Protein AF-A0A3B9W3C6-F1 (afdb_monomer_lite)

Secondary structure (DSSP, 8-state):
------------------HHHHHHHHHHHS--PPPEEEEEEE--TT--HHHHHHHHHHHHHTT-SEEEEEE-SB-GGGTTS----HHHHHHHHHHHHTT-TTEEE--TTTSS-SB--HHHHHHHHHHH-TTSEEEEE---

Structure (mmCIF, N/CA/C/O backbone):
data_AF-A0A3B9W3C6-F1
#
_entry.id   AF-A0A3B9W3C6-F1
#
loop_
_atom_site.group_PDB
_atom_site.id
_atom_site.type_symbol
_atom_site.label_atom_id
_atom_site.label_alt_id
_atom_site.label_comp_id
_atom_site.label_asym_id
_atom_site.label_entity_id
_atom_site.label_seq_id
_atom_site.pdbx_PDB_ins_code
_atom_site.Cartn_x
_atom_site.Cartn_y
_atom_site.Cartn_z
_atom_site.occupancy
_atom_site.B_iso_or_equiv
_atom_site.auth_seq_id
_atom_site.auth_comp_id
_atom_site.auth_asym_id
_atom_site.auth_atom_id
_atom_site.pdbx_PDB_model_num
ATOM 1 N N . MET A 1 1 ? -75.023 2.917 28.996 1.00 44.84 1 MET A N 1
ATOM 2 C CA . MET A 1 1 ? -74.795 1.510 29.392 1.00 44.84 1 MET A CA 1
ATOM 3 C C . MET A 1 1 ? -73.310 1.326 29.653 1.00 44.84 1 MET A C 1
ATOM 5 O O . MET A 1 1 ? -72.509 1.936 28.959 1.00 44.84 1 MET A O 1
ATOM 9 N N . SER A 1 2 ? -73.002 0.606 30.726 1.00 41.28 2 SER A N 1
ATOM 10 C CA . SER A 1 2 ? -71.766 0.631 31.514 1.00 41.28 2 SER A CA 1
ATOM 11 C C . SER A 1 2 ? -70.557 -0.094 30.903 1.00 41.28 2 SER A C 1
ATOM 13 O O . SER A 1 2 ? -70.702 -0.978 30.065 1.00 41.28 2 SER A O 1
ATOM 15 N N . THR A 1 3 ? -69.374 0.281 31.397 1.00 40.78 3 THR A N 1
ATOM 16 C CA . THR A 1 3 ? -68.030 -0.291 31.179 1.00 40.78 3 THR A CA 1
ATOM 17 C C . THR A 1 3 ? -67.931 -1.788 31.526 1.00 40.78 3 THR A C 1
ATOM 19 O O . THR A 1 3 ? -68.746 -2.296 32.299 1.00 40.78 3 THR A O 1
ATOM 22 N N . PRO A 1 4 ? -66.859 -2.475 31.077 1.00 52.19 4 PRO A N 1
ATOM 23 C CA . PRO A 1 4 ? -65.807 -2.784 32.054 1.00 52.19 4 PRO A CA 1
ATOM 24 C C . PRO A 1 4 ? -64.357 -2.613 31.552 1.00 52.19 4 PRO A C 1
ATOM 26 O O . PRO A 1 4 ? -64.056 -2.656 30.363 1.00 52.19 4 PRO A O 1
ATOM 29 N N . ILE A 1 5 ? -63.468 -2.424 32.529 1.00 46.62 5 ILE A N 1
ATOM 30 C CA . ILE A 1 5 ? -61.998 -2.397 32.458 1.00 46.62 5 ILE A CA 1
ATOM 31 C C . ILE A 1 5 ? -61.452 -3.824 32.271 1.00 46.62 5 ILE A C 1
ATOM 33 O O . ILE A 1 5 ? -61.917 -4.734 32.959 1.00 46.62 5 ILE A O 1
ATOM 37 N N . ARG A 1 6 ? -60.392 -4.016 31.462 1.00 37.62 6 ARG A N 1
ATOM 38 C CA . ARG A 1 6 ? -59.398 -5.089 31.682 1.00 37.62 6 ARG A CA 1
ATOM 39 C C . ARG A 1 6 ? -58.013 -4.746 31.103 1.00 37.62 6 ARG A C 1
ATOM 41 O O . ARG A 1 6 ? -57.870 -3.963 30.177 1.00 37.62 6 ARG A O 1
ATOM 48 N N . THR A 1 7 ? -57.036 -5.340 31.769 1.00 39.19 7 THR A N 1
ATOM 49 C CA . THR A 1 7 ? -55.603 -5.099 31.986 1.00 39.19 7 THR A CA 1
ATOM 50 C C . THR A 1 7 ? -54.610 -5.327 30.834 1.00 39.19 7 THR A C 1
ATOM 52 O O . THR A 1 7 ? -54.895 -6.024 29.868 1.00 39.19 7 THR A O 1
ATOM 55 N N . ALA A 1 8 ? -53.416 -4.758 31.057 1.00 47.69 8 ALA A N 1
ATOM 56 C CA . ALA A 1 8 ? -52.123 -4.826 30.363 1.00 47.69 8 ALA A CA 1
ATOM 57 C C . ALA A 1 8 ? -51.731 -6.122 29.622 1.00 47.69 8 ALA A C 1
ATOM 59 O O . ALA A 1 8 ? -52.056 -7.222 30.063 1.00 47.69 8 ALA A O 1
ATOM 60 N N . ASN A 1 9 ? -50.885 -5.965 28.590 1.00 35.06 9 ASN A N 1
ATOM 61 C CA . ASN A 1 9 ? -49.602 -6.677 28.497 1.00 35.06 9 ASN A CA 1
ATOM 62 C C . ASN A 1 9 ? -48.669 -6.074 27.430 1.00 35.06 9 ASN A C 1
ATOM 64 O O . ASN A 1 9 ? -49.005 -5.989 26.251 1.00 35.06 9 ASN A O 1
ATOM 68 N N . THR A 1 10 ? -47.467 -5.708 27.872 1.00 43.75 10 THR A N 1
ATOM 69 C CA . THR A 1 10 ? -46.268 -5.463 27.061 1.00 43.75 10 THR A CA 1
ATOM 70 C C . THR A 1 10 ? -45.697 -6.800 26.577 1.00 43.75 10 THR A C 1
ATOM 72 O O . THR A 1 10 ? -45.585 -7.717 27.391 1.00 43.75 10 THR A O 1
ATOM 75 N N . PRO A 1 11 ? -45.221 -6.912 25.326 1.00 40.72 11 PRO A N 1
ATOM 76 C CA . PRO A 1 11 ? -44.164 -7.856 24.997 1.00 40.72 11 PRO A CA 1
ATOM 77 C C . PRO A 1 11 ? -42.860 -7.096 24.763 1.00 40.72 11 PRO A C 1
ATOM 79 O O . PRO A 1 11 ? -42.642 -6.438 23.747 1.00 40.72 11 PRO A O 1
ATOM 82 N N . THR A 1 12 ? -41.990 -7.217 25.754 1.00 40.81 12 THR A N 1
ATOM 83 C CA . THR A 1 12 ? -40.549 -7.021 25.680 1.00 40.81 12 THR A CA 1
ATOM 84 C C . THR A 1 12 ? -39.997 -7.840 24.508 1.00 40.81 12 THR A C 1
ATOM 86 O O . THR A 1 12 ? -40.036 -9.067 24.552 1.00 40.81 12 THR A O 1
ATOM 89 N N . SER A 1 13 ? -39.471 -7.196 23.462 1.00 37.12 13 SER A N 1
ATOM 90 C CA . SER A 1 13 ? -38.604 -7.878 22.492 1.00 37.12 13 SER A CA 1
ATOM 91 C C . SER A 1 13 ? -37.152 -7.612 22.872 1.00 37.12 13 SER A C 1
ATOM 93 O O . SER A 1 13 ? -36.492 -6.683 22.416 1.00 37.12 13 SER A O 1
ATOM 95 N N . THR A 1 14 ? -36.659 -8.435 23.793 1.00 36.88 14 THR A N 1
ATOM 96 C CA . THR A 1 14 ? -35.231 -8.560 24.063 1.00 36.88 14 THR A CA 1
ATOM 97 C C . THR A 1 14 ? -34.597 -9.263 22.866 1.00 36.88 14 THR A C 1
ATOM 99 O O . THR A 1 14 ? -34.494 -10.487 22.834 1.00 36.88 14 THR A O 1
ATOM 102 N N . THR A 1 15 ? -34.189 -8.496 21.855 1.00 44.69 15 THR A N 1
ATOM 103 C CA . THR A 1 15 ? -33.264 -8.987 20.831 1.00 44.69 15 THR A CA 1
ATOM 104 C C . THR A 1 15 ? -31.941 -9.279 21.523 1.00 44.69 15 THR A C 1
ATOM 106 O O . THR A 1 15 ? -31.216 -8.373 21.932 1.00 44.69 15 THR A O 1
ATOM 109 N N . THR A 1 16 ? -31.647 -10.561 21.705 1.00 43.88 16 THR A N 1
ATOM 110 C CA . THR A 1 16 ? -30.364 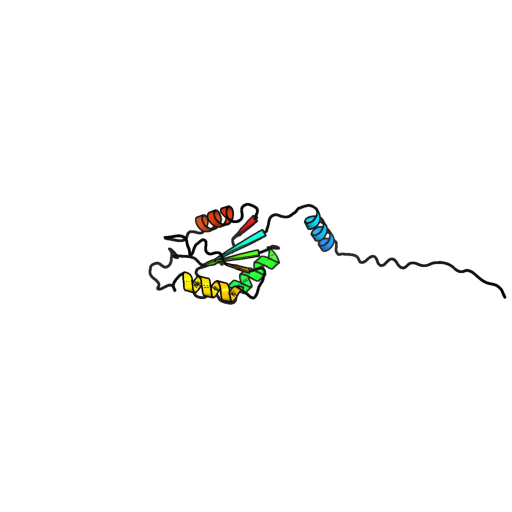-11.043 22.206 1.00 43.88 16 THR A CA 1
ATOM 111 C C . THR A 1 16 ? -29.303 -10.748 21.147 1.00 43.88 16 THR A C 1
ATOM 113 O O . THR A 1 16 ? -29.057 -11.557 20.253 1.00 43.88 16 THR A O 1
ATOM 116 N N . ALA A 1 17 ? -28.683 -9.569 21.206 1.00 49.25 17 ALA A N 1
ATOM 117 C CA . ALA A 1 17 ? -27.418 -9.357 20.519 1.00 49.25 17 ALA A CA 1
ATOM 118 C C . ALA A 1 17 ? -26.435 -10.418 21.042 1.00 49.25 17 ALA A C 1
ATOM 120 O O . ALA A 1 17 ? -26.314 -10.628 22.253 1.00 49.25 17 ALA A O 1
ATOM 121 N N . LYS A 1 18 ? -25.793 -11.162 20.134 1.00 45.56 18 LYS A N 1
ATOM 122 C CA . LYS A 1 18 ? -24.821 -12.193 20.511 1.00 45.56 18 LYS A CA 1
ATOM 123 C C . LYS A 1 18 ? -23.735 -11.535 21.365 1.00 45.56 18 LYS A C 1
ATOM 125 O O . LYS A 1 18 ? -23.307 -10.425 21.065 1.00 45.56 18 LYS A O 1
ATOM 130 N N . ALA A 1 19 ? -23.253 -12.219 22.402 1.00 54.38 19 ALA A N 1
ATOM 131 C CA . ALA A 1 19 ? -22.229 -11.683 23.307 1.00 54.38 19 ALA A CA 1
ATOM 132 C C . ALA A 1 19 ? -20.969 -11.168 22.570 1.00 54.38 19 ALA A C 1
ATOM 134 O O . ALA A 1 19 ? -20.316 -10.237 23.039 1.00 54.38 19 ALA A O 1
ATOM 135 N N . THR A 1 20 ? -20.667 -11.716 21.385 1.00 53.62 20 THR A N 1
ATOM 136 C CA . THR A 1 20 ? -19.604 -11.260 20.468 1.00 53.62 20 THR A CA 1
ATOM 137 C C . THR A 1 20 ? -19.893 -9.902 19.811 1.00 53.62 20 THR A C 1
ATOM 139 O O . THR A 1 20 ? -18.976 -9.109 19.622 1.00 53.62 20 THR A O 1
ATOM 142 N N . ASP A 1 21 ? -21.151 -9.606 19.479 1.00 59.12 21 ASP A N 1
ATOM 143 C CA . ASP A 1 21 ? -21.543 -8.319 18.886 1.00 59.12 21 ASP A CA 1
ATOM 144 C C . ASP A 1 21 ? -21.561 -7.213 19.942 1.00 59.12 21 ASP A C 1
ATOM 146 O O . ASP A 1 21 ? -21.082 -6.112 19.689 1.00 59.12 21 ASP A O 1
ATOM 150 N N . ILE A 1 22 ? -22.021 -7.522 21.159 1.00 57.78 22 ILE A N 1
ATOM 151 C CA . ILE A 1 22 ? -22.017 -6.563 22.273 1.00 57.78 22 ILE A CA 1
ATOM 152 C C . ILE A 1 22 ? -20.579 -6.221 22.684 1.00 57.78 22 ILE A C 1
ATOM 154 O O . ILE A 1 22 ? -20.259 -5.052 22.862 1.00 57.78 22 ILE A O 1
ATOM 158 N N . SER A 1 23 ? -19.680 -7.207 22.769 1.00 56.25 23 SER A N 1
ATOM 159 C CA . SER A 1 23 ? -18.260 -6.942 23.058 1.00 56.25 23 SER A CA 1
ATOM 160 C C . SER A 1 23 ? -17.578 -6.124 21.953 1.00 56.25 23 SER A C 1
ATOM 162 O O . SER A 1 23 ? -16.799 -5.228 22.268 1.00 56.25 23 SER A O 1
ATOM 164 N N . ARG A 1 24 ? -17.917 -6.335 20.673 1.00 58.16 24 ARG A N 1
ATOM 165 C CA . ARG A 1 24 ? -17.430 -5.499 19.555 1.00 58.16 24 ARG A CA 1
ATOM 166 C C . ARG A 1 24 ? -17.940 -4.058 19.594 1.00 58.16 24 ARG A C 1
ATOM 168 O O . ARG A 1 24 ? -17.176 -3.150 19.275 1.00 58.16 24 ARG A O 1
ATOM 175 N N . ILE A 1 25 ? -19.199 -3.848 19.980 1.00 55.94 25 ILE A N 1
ATOM 176 C CA . ILE A 1 25 ? -19.795 -2.511 20.121 1.00 55.94 25 ILE A CA 1
ATOM 177 C C . ILE A 1 25 ? -19.160 -1.779 21.312 1.00 55.94 25 ILE A C 1
ATOM 179 O O . ILE A 1 25 ? -18.673 -0.662 21.156 1.00 55.94 25 ILE A O 1
ATOM 183 N N . LEU A 1 26 ? -19.031 -2.450 22.461 1.00 50.62 26 LEU A N 1
ATOM 184 C CA . LEU A 1 26 ? -18.424 -1.874 23.666 1.00 50.62 26 LEU A CA 1
ATOM 185 C C . LEU A 1 26 ? -16.917 -1.594 23.509 1.00 50.62 26 LEU A C 1
ATOM 187 O O . LEU A 1 26 ? -16.419 -0.620 24.069 1.00 50.62 26 LEU A O 1
ATOM 191 N N . HIS A 1 27 ? -16.184 -2.384 22.711 1.00 52.38 27 HIS A N 1
ATOM 192 C CA . HIS A 1 27 ? -14.784 -2.080 22.380 1.00 52.38 27 HIS A CA 1
ATOM 193 C C . HIS A 1 27 ? -14.626 -0.848 21.475 1.00 52.38 27 HIS A C 1
ATOM 195 O O . HIS A 1 27 ? -13.590 -0.189 21.540 1.00 52.38 27 HIS A O 1
ATOM 201 N N . ARG A 1 28 ? -15.630 -0.521 20.650 1.00 55.94 28 ARG A N 1
ATOM 202 C CA . ARG A 1 28 ? -15.596 0.637 19.741 1.00 55.94 28 ARG A CA 1
ATOM 203 C C . ARG A 1 28 ? -16.016 1.951 20.402 1.00 55.94 28 ARG A C 1
ATOM 205 O O . ARG A 1 28 ? -15.583 3.002 19.946 1.00 55.94 28 ARG A O 1
ATOM 212 N N . GLU A 1 29 ? -16.818 1.913 21.464 1.00 49.19 29 GLU A N 1
ATOM 213 C CA . GLU A 1 29 ? -17.330 3.132 22.114 1.00 49.19 29 GLU A CA 1
ATOM 214 C C . GLU A 1 29 ? -16.383 3.717 23.184 1.00 49.19 29 GLU A C 1
ATOM 216 O O . GLU A 1 29 ? -16.504 4.891 23.526 1.00 49.19 29 GLU A O 1
ATOM 221 N N . GLY A 1 30 ? -15.402 2.944 23.677 1.00 44.12 30 GLY A N 1
ATOM 222 C CA . GLY A 1 30 ? -14.454 3.372 24.725 1.00 44.12 30 GLY A CA 1
ATOM 223 C C . GLY A 1 30 ? -13.041 3.746 24.255 1.00 44.12 30 GLY A C 1
ATOM 224 O O . GLY A 1 30 ? -12.259 4.288 25.032 1.00 44.12 30 GLY A O 1
ATOM 225 N N . ALA A 1 31 ? -12.699 3.476 22.995 1.00 51.28 31 ALA A N 1
ATOM 226 C CA . ALA A 1 31 ? -11.430 3.855 22.391 1.00 51.28 31 ALA A CA 1
ATOM 227 C C . ALA A 1 31 ? -11.717 4.398 20.994 1.00 51.28 31 ALA A C 1
ATOM 229 O O . ALA A 1 31 ? -12.215 3.671 20.136 1.00 51.28 31 ALA A O 1
ATOM 230 N N . GLN A 1 32 ? -11.366 5.655 20.732 1.00 61.28 32 GLN A N 1
ATOM 231 C CA . GLN A 1 32 ? -11.112 6.086 19.359 1.00 61.28 32 GLN A CA 1
ATOM 232 C C . GLN A 1 32 ? -9.889 5.288 18.888 1.00 61.28 32 GLN A C 1
ATOM 234 O O . GLN A 1 32 ? -8.749 5.688 19.108 1.00 61.28 32 GLN A O 1
ATOM 239 N N . GLY A 1 33 ? -10.134 4.068 18.403 1.00 72.50 33 GLY A N 1
ATOM 240 C CA . GLY A 1 33 ? -9.093 3.103 18.085 1.00 72.50 33 GLY A CA 1
ATOM 241 C C . GLY A 1 33 ? -8.138 3.691 17.058 1.00 72.50 33 GLY A C 1
ATOM 242 O O . GLY A 1 33 ? -8.573 4.285 16.073 1.00 72.50 33 GLY A O 1
ATOM 243 N N . ARG A 1 34 ? -6.834 3.538 17.305 1.00 90.19 34 ARG A N 1
ATOM 244 C CA . ARG A 1 34 ? -5.797 3.863 16.323 1.00 90.19 34 ARG A CA 1
ATOM 245 C C . ARG A 1 34 ? -6.125 3.166 15.009 1.00 90.19 34 ARG A C 1
ATOM 247 O O . ARG A 1 34 ? -6.463 1.983 15.018 1.00 90.19 34 ARG A O 1
ATOM 254 N N . LEU A 1 35 ? -6.015 3.895 13.900 1.00 95.69 35 LEU A N 1
ATOM 255 C CA . LEU A 1 35 ? -6.284 3.361 12.567 1.00 95.69 35 LEU A CA 1
ATOM 256 C C . LEU A 1 35 ? -5.464 2.088 12.334 1.00 95.69 35 LEU A C 1
ATOM 258 O O . LEU A 1 35 ? -4.237 2.128 12.404 1.00 95.69 35 LEU A O 1
ATOM 262 N N . ARG A 1 36 ? -6.119 0.982 11.997 1.00 98.12 36 ARG A N 1
ATOM 263 C CA . ARG A 1 3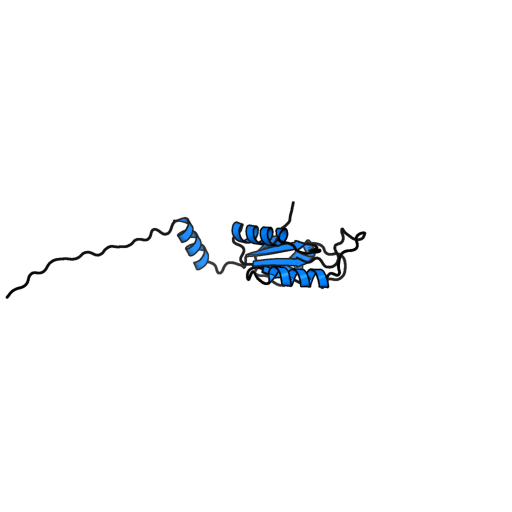6 ? -5.458 -0.292 11.695 1.00 98.12 36 ARG A CA 1
ATOM 264 C C . ARG A 1 36 ? -5.166 -0.354 10.201 1.00 98.12 36 ARG A C 1
ATOM 266 O O . ARG A 1 36 ? -6.050 -0.661 9.402 1.00 98.12 36 ARG A O 1
ATOM 273 N N . LEU A 1 37 ? -3.928 -0.036 9.830 1.00 98.44 37 LEU A N 1
ATOM 274 C CA . LEU A 1 37 ? -3.500 0.113 8.441 1.00 98.44 37 LEU A CA 1
ATOM 275 C C . LEU A 1 37 ? -2.705 -1.112 7.976 1.00 98.44 37 LEU A C 1
ATOM 277 O O . LEU A 1 37 ? -1.579 -1.347 8.420 1.00 98.44 37 LEU A O 1
ATOM 281 N N . GLY A 1 38 ? -3.271 -1.873 7.042 1.00 98.50 38 GLY A N 1
ATOM 282 C CA . GLY A 1 38 ? -2.555 -2.910 6.307 1.00 98.50 38 GLY A CA 1
ATOM 283 C C . GLY A 1 38 ? -1.605 -2.301 5.284 1.00 98.50 38 GLY A C 1
ATOM 284 O O . GLY A 1 38 ? -2.014 -1.445 4.512 1.00 98.50 38 GLY A O 1
ATOM 285 N N . VAL A 1 39 ? -0.356 -2.751 5.240 1.00 98.50 39 VAL A N 1
ATOM 286 C CA . VAL A 1 39 ? 0.656 -2.308 4.275 1.00 98.50 39 VAL A CA 1
ATOM 287 C C . VAL A 1 39 ? 1.000 -3.479 3.368 1.00 98.50 39 VAL A C 1
ATOM 289 O O . VAL A 1 39 ? 1.644 -4.430 3.809 1.00 98.50 39 VAL A O 1
ATOM 292 N N . MET A 1 40 ? 0.586 -3.410 2.104 1.00 97.94 40 MET A N 1
ATOM 293 C CA . MET A 1 40 ? 0.866 -4.436 1.101 1.00 97.94 40 MET A CA 1
ATOM 294 C C . MET A 1 40 ? 1.877 -3.915 0.079 1.00 97.94 40 MET A C 1
ATOM 296 O O . MET A 1 40 ? 1.524 -3.234 -0.885 1.00 97.94 40 MET A O 1
ATOM 300 N N . GLY A 1 41 ? 3.151 -4.234 0.300 1.00 95.88 41 GLY A N 1
ATOM 301 C CA . GLY A 1 41 ? 4.218 -3.925 -0.651 1.00 95.88 41 GLY A CA 1
ATOM 302 C C . GLY A 1 41 ? 4.259 -4.924 -1.809 1.00 95.88 41 GLY A C 1
ATOM 303 O O . GLY A 1 41 ? 3.990 -6.111 -1.624 1.00 95.88 41 GLY A O 1
ATOM 304 N N . GLY A 1 42 ? 4.634 -4.468 -3.003 1.00 94.12 42 GLY A N 1
ATOM 305 C CA . GLY A 1 42 ? 4.810 -5.359 -4.150 1.00 94.12 42 GLY A CA 1
ATOM 306 C C . GLY A 1 42 ? 5.362 -4.654 -5.382 1.00 94.12 42 GLY A C 1
ATOM 307 O O . GLY A 1 42 ? 5.261 -3.439 -5.519 1.00 94.12 42 GLY A O 1
ATOM 308 N N . THR A 1 43 ? 5.954 -5.413 -6.312 1.00 93.69 43 THR A N 1
ATOM 309 C CA . THR A 1 43 ? 6.349 -4.830 -7.607 1.00 93.69 43 THR A CA 1
ATOM 310 C C . THR A 1 43 ? 5.124 -4.410 -8.418 1.00 93.69 43 THR A C 1
ATOM 312 O O . THR A 1 43 ? 5.170 -3.374 -9.066 1.00 93.69 43 THR A O 1
ATOM 315 N N . PHE A 1 44 ? 4.044 -5.202 -8.363 1.00 95.19 44 PHE A N 1
ATOM 316 C CA . PHE A 1 44 ? 2.802 -4.987 -9.118 1.00 95.19 44 PHE A CA 1
ATOM 317 C C . PHE A 1 44 ? 3.042 -4.770 -10.620 1.00 95.19 44 PHE A C 1
ATOM 319 O O . PHE A 1 44 ? 2.662 -3.752 -11.191 1.00 95.19 44 PHE A O 1
ATOM 326 N N . ASP A 1 45 ? 3.674 -5.755 -11.264 1.00 93.38 45 ASP A N 1
ATOM 327 C CA . ASP A 1 45 ? 4.048 -5.718 -12.684 1.00 93.38 45 ASP A CA 1
ATOM 328 C C . ASP A 1 45 ? 3.373 -6.845 -13.500 1.00 93.38 45 ASP A C 1
ATOM 330 O O . ASP A 1 45 ? 4.046 -7.815 -13.859 1.00 93.38 45 ASP A O 1
ATOM 334 N N . PRO A 1 46 ? 2.047 -6.781 -13.760 1.00 95.56 46 PRO A N 1
ATOM 335 C CA . PRO A 1 46 ? 1.066 -5.824 -13.236 1.00 95.56 46 PRO A CA 1
ATOM 336 C C . PRO A 1 46 ? 0.411 -6.293 -11.918 1.00 95.56 46 PRO A C 1
ATOM 338 O O . PRO A 1 46 ? 0.560 -7.436 -11.477 1.00 95.56 46 PRO A O 1
ATOM 341 N N . ILE A 1 47 ? -0.360 -5.409 -11.278 1.00 97.81 47 ILE A N 1
ATOM 342 C CA . ILE A 1 47 ? -1.326 -5.813 -10.244 1.00 97.81 47 ILE A CA 1
ATOM 343 C C . ILE A 1 47 ? -2.396 -6.751 -10.838 1.00 97.81 47 ILE A C 1
ATOM 345 O O . ILE A 1 47 ? -2.717 -6.682 -12.021 1.00 97.81 47 ILE A O 1
ATOM 349 N N . HIS A 1 48 ? -2.963 -7.641 -10.019 1.00 96.69 48 HIS A N 1
ATOM 350 C CA . HIS A 1 48 ? -3.935 -8.648 -10.456 1.00 96.69 48 HIS A CA 1
ATOM 351 C C . HIS A 1 48 ? -4.850 -9.077 -9.302 1.00 96.69 48 HIS A C 1
ATOM 353 O O . HIS A 1 48 ? -4.557 -8.796 -8.137 1.00 96.69 48 HIS A O 1
ATOM 359 N N . HIS A 1 49 ? -5.913 -9.834 -9.599 1.00 97.00 49 HIS A N 1
ATOM 360 C CA . HIS A 1 49 ? -6.917 -10.253 -8.610 1.00 97.00 49 HIS A CA 1
ATOM 361 C C . HIS A 1 49 ? -6.341 -10.958 -7.381 1.00 97.00 49 HIS A C 1
ATOM 363 O O . HIS A 1 49 ? -6.791 -10.677 -6.280 1.00 97.00 49 HIS A O 1
ATOM 369 N N . GLY A 1 50 ? -5.313 -11.800 -7.535 1.00 96.25 50 GLY A N 1
ATOM 370 C CA . GLY A 1 50 ? -4.642 -12.423 -6.386 1.00 96.25 50 GLY A CA 1
ATOM 371 C C . GLY A 1 50 ? -4.184 -11.422 -5.311 1.00 96.25 50 GLY A C 1
ATOM 372 O O . GLY A 1 50 ? -4.396 -11.673 -4.130 1.00 96.25 50 GLY A O 1
ATOM 373 N N . HIS A 1 51 ? -3.647 -10.257 -5.700 1.00 97.44 51 HIS A N 1
ATOM 374 C CA . HIS A 1 51 ? -3.262 -9.211 -4.748 1.00 97.44 51 HIS A CA 1
ATOM 375 C C . HIS A 1 51 ? -4.484 -8.597 -4.052 1.00 97.44 51 HIS A C 1
ATOM 377 O O . HIS A 1 51 ? -4.499 -8.450 -2.834 1.00 97.44 51 HIS A O 1
ATOM 383 N N . LEU A 1 52 ? -5.522 -8.274 -4.828 1.00 97.69 52 LEU A N 1
ATOM 384 C CA . LEU A 1 52 ? -6.740 -7.630 -4.330 1.00 97.69 52 LEU A CA 1
ATOM 385 C C . LEU A 1 52 ? -7.514 -8.539 -3.367 1.00 97.69 52 LEU A C 1
ATOM 387 O O . LEU A 1 52 ? -7.978 -8.085 -2.323 1.00 97.69 52 LEU A O 1
ATOM 391 N N . VAL A 1 53 ? -7.623 -9.826 -3.705 1.00 97.12 53 VAL A N 1
ATOM 392 C CA . VAL A 1 53 ? -8.257 -10.838 -2.856 1.00 97.12 53 VAL A CA 1
ATOM 393 C C . VAL A 1 53 ? -7.457 -11.000 -1.569 1.00 97.12 53 VAL A C 1
ATOM 395 O O . VAL A 1 53 ? -8.036 -10.881 -0.497 1.00 97.12 53 VAL A O 1
ATOM 398 N N . ALA A 1 54 ? -6.133 -11.166 -1.643 1.00 97.06 54 ALA A N 1
ATOM 399 C CA . ALA A 1 54 ? -5.299 -11.294 -0.447 1.00 97.06 54 ALA A CA 1
ATOM 400 C C . ALA A 1 54 ? -5.429 -10.081 0.493 1.00 97.06 54 ALA A C 1
ATOM 402 O O . ALA A 1 54 ? -5.652 -10.256 1.690 1.00 97.06 54 ALA A O 1
ATOM 403 N N . ALA A 1 55 ? -5.363 -8.859 -0.044 1.00 97.88 55 ALA A N 1
ATOM 404 C CA . ALA A 1 55 ? -5.576 -7.636 0.727 1.00 97.88 55 ALA A CA 1
ATOM 405 C C . ALA A 1 55 ? -6.965 -7.594 1.383 1.00 97.88 55 ALA A C 1
ATOM 407 O O . ALA A 1 55 ? -7.080 -7.256 2.560 1.00 97.88 55 ALA A O 1
ATOM 408 N N . SER A 1 56 ? -8.015 -7.961 0.642 1.00 97.62 56 SER A N 1
ATOM 409 C CA . SER A 1 56 ? -9.394 -7.953 1.144 1.00 97.62 56 SER A CA 1
ATOM 410 C C . SER A 1 56 ? -9.604 -8.979 2.257 1.00 97.62 56 SER A C 1
ATOM 412 O O . SER A 1 56 ? -10.205 -8.661 3.283 1.00 97.62 56 SER A O 1
ATOM 414 N N . GLU A 1 57 ? -9.084 -10.193 2.077 1.00 97.50 57 GLU A N 1
ATOM 415 C CA . GLU A 1 57 ? -9.179 -11.274 3.060 1.00 97.50 57 GLU A CA 1
ATOM 416 C C . GLU A 1 57 ? -8.427 -10.925 4.346 1.00 97.50 57 GLU A C 1
ATOM 418 O O . GLU A 1 57 ? -8.952 -11.104 5.446 1.00 97.50 57 GLU A O 1
ATOM 423 N N . VAL A 1 58 ? -7.219 -10.365 4.232 1.00 97.50 58 VAL A N 1
ATOM 424 C CA . VAL A 1 58 ? -6.453 -9.911 5.399 1.00 97.50 58 VAL A CA 1
ATOM 425 C C . VAL A 1 58 ? -7.168 -8.756 6.100 1.00 97.50 58 VAL A C 1
ATOM 427 O O . VAL A 1 58 ? -7.296 -8.784 7.324 1.00 97.50 58 VAL A O 1
ATOM 430 N N . ALA A 1 59 ? -7.701 -7.787 5.350 1.00 97.69 59 ALA A N 1
ATOM 431 C CA . ALA A 1 59 ? -8.469 -6.691 5.931 1.00 97.69 59 ALA A CA 1
ATOM 432 C C . ALA A 1 59 ? -9.679 -7.191 6.727 1.00 97.69 59 ALA A C 1
ATOM 434 O O . ALA A 1 59 ? -9.915 -6.729 7.841 1.00 97.69 59 ALA A O 1
ATOM 435 N N . ALA A 1 60 ? -10.419 -8.160 6.185 1.00 97.31 60 ALA A N 1
ATOM 436 C CA . ALA A 1 60 ? -11.561 -8.759 6.866 1.00 97.31 60 ALA A CA 1
ATOM 437 C C . ALA A 1 60 ? -11.146 -9.587 8.094 1.00 97.31 60 ALA A C 1
ATOM 439 O O . ALA A 1 60 ? -11.764 -9.477 9.147 1.00 97.31 60 ALA A O 1
ATOM 440 N N . LYS A 1 61 ? -10.094 -10.404 7.981 1.00 97.19 61 LYS A N 1
ATOM 441 C CA . LYS A 1 61 ? -9.671 -11.326 9.045 1.00 97.19 61 LYS A CA 1
ATOM 442 C C . LYS A 1 61 ? -9.056 -10.623 10.256 1.00 97.19 61 LYS A C 1
ATOM 444 O O . LYS A 1 61 ? -9.154 -11.141 11.366 1.00 97.19 61 LYS A O 1
ATOM 449 N N . PHE A 1 62 ? -8.398 -9.487 10.041 1.00 95.81 62 PHE A N 1
ATOM 450 C CA . PHE A 1 62 ? -7.688 -8.745 11.086 1.00 95.81 62 PHE A CA 1
ATOM 451 C C . PHE A 1 62 ? -8.374 -7.431 11.473 1.00 95.81 62 PHE A C 1
ATOM 453 O O . PHE A 1 62 ? -7.772 -6.630 12.196 1.00 95.81 62 PHE A O 1
ATOM 460 N N . ASP A 1 63 ? -9.613 -7.225 11.011 1.00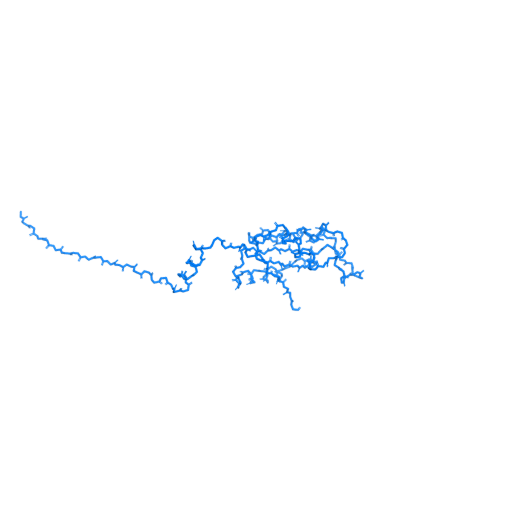 96.81 63 ASP A N 1
ATOM 461 C CA . ASP A 1 63 ? -10.401 -6.012 11.235 1.00 96.81 63 ASP A CA 1
ATOM 462 C C . ASP A 1 63 ? -9.580 -4.748 10.906 1.00 96.81 63 ASP A C 1
ATOM 464 O O . ASP A 1 63 ? -9.410 -3.863 11.746 1.00 96.81 63 ASP A O 1
ATOM 468 N N . LEU A 1 64 ? -8.978 -4.709 9.711 1.00 97.94 64 LEU A N 1
ATOM 469 C CA . LEU A 1 64 ? -8.232 -3.539 9.239 1.00 97.94 64 LEU A CA 1
ATOM 470 C C . LEU A 1 64 ? -9.199 -2.492 8.687 1.00 97.94 64 LEU A C 1
ATOM 472 O O . LEU A 1 64 ? -10.135 -2.818 7.949 1.00 97.94 64 LEU A O 1
ATOM 476 N N . ASP A 1 65 ? -8.930 -1.231 9.010 1.00 98.25 65 ASP A N 1
ATOM 477 C CA . ASP A 1 65 ? -9.723 -0.097 8.537 1.00 98.25 65 ASP A CA 1
ATOM 478 C C . ASP A 1 65 ? -9.373 0.253 7.081 1.00 98.25 65 ASP A C 1
ATOM 480 O O . ASP A 1 65 ? -10.244 0.615 6.290 1.00 98.25 65 ASP A O 1
ATOM 484 N N . GLU A 1 66 ? -8.098 0.102 6.716 1.00 98.25 66 GLU A N 1
ATOM 485 C CA . GLU A 1 66 ? -7.536 0.473 5.416 1.00 98.25 66 GLU A CA 1
ATOM 486 C C . GLU A 1 66 ? -6.430 -0.523 5.022 1.00 98.25 66 GLU A C 1
ATOM 488 O O . GLU A 1 66 ? -5.696 -1.020 5.880 1.00 98.25 66 GLU A O 1
ATOM 493 N N . VAL A 1 67 ? -6.278 -0.800 3.723 1.00 98.69 67 VAL A N 1
ATOM 494 C CA . VAL A 1 67 ? -5.080 -1.440 3.162 1.00 98.69 67 VAL A CA 1
ATOM 495 C C . VAL A 1 67 ? -4.450 -0.508 2.138 1.00 98.69 67 VAL A C 1
ATOM 497 O O . VAL A 1 67 ? -5.040 -0.230 1.094 1.00 98.69 67 VAL A O 1
ATOM 500 N N . VAL A 1 68 ? -3.228 -0.071 2.424 1.00 98.69 68 VAL A N 1
ATOM 501 C CA . VAL A 1 68 ? -2.407 0.705 1.504 1.00 98.69 68 VAL A CA 1
ATOM 502 C C . VAL A 1 68 ? -1.511 -0.222 0.686 1.00 98.69 68 VAL A C 1
ATOM 504 O O . VAL A 1 68 ? -0.688 -0.973 1.217 1.00 98.69 68 VAL A O 1
ATOM 507 N N . PHE A 1 69 ? -1.668 -0.163 -0.631 1.00 98.62 69 PHE A N 1
ATOM 508 C CA . PHE A 1 69 ? -0.779 -0.804 -1.589 1.00 98.62 69 PHE A CA 1
ATOM 509 C C . PHE A 1 69 ? 0.436 0.094 -1.809 1.00 98.62 69 PHE A C 1
ATOM 511 O O . PHE A 1 69 ? 0.294 1.296 -2.037 1.00 98.62 69 PHE A O 1
ATOM 518 N N . VAL A 1 70 ? 1.634 -0.485 -1.759 1.00 98.00 70 VAL A N 1
ATOM 519 C CA . VAL A 1 70 ? 2.887 0.250 -1.964 1.00 98.00 70 VAL A CA 1
ATOM 520 C C . VAL A 1 70 ? 3.651 -0.361 -3.140 1.00 98.00 70 VAL A C 1
ATOM 522 O O . VAL A 1 70 ? 4.365 -1.355 -2.962 1.00 98.00 70 VAL A O 1
ATOM 525 N N . PRO A 1 71 ? 3.480 0.179 -4.361 1.00 96.44 71 PRO A N 1
ATOM 526 C CA . PRO A 1 71 ? 4.286 -0.209 -5.508 1.00 96.44 71 PRO A CA 1
ATOM 527 C C . PRO A 1 71 ? 5.755 0.127 -5.246 1.00 96.44 71 PRO A C 1
ATOM 529 O O . PRO A 1 71 ? 6.085 1.268 -4.930 1.00 96.44 71 PRO A O 1
ATOM 532 N N . THR A 1 72 ? 6.650 -0.850 -5.394 1.00 92.69 72 THR A N 1
ATOM 533 C CA . THR A 1 72 ? 8.096 -0.600 -5.258 1.00 92.69 72 THR A CA 1
ATOM 534 C C . THR A 1 72 ? 8.556 0.426 -6.295 1.00 92.69 72 THR A C 1
ATOM 536 O O . THR A 1 72 ? 8.075 0.366 -7.427 1.00 92.69 72 THR A O 1
ATOM 539 N N . GLY A 1 73 ? 9.523 1.288 -5.973 1.00 85.44 73 GLY A N 1
ATOM 540 C CA . GLY A 1 73 ? 10.180 2.170 -6.946 1.00 85.44 73 GLY A CA 1
ATOM 541 C C . GLY A 1 73 ? 11.177 1.396 -7.801 1.00 85.44 73 GLY A C 1
ATOM 542 O O . GLY A 1 73 ? 10.848 0.914 -8.891 1.00 85.44 73 GLY A O 1
ATOM 543 N N . GLN A 1 74 ? 12.385 1.194 -7.271 1.00 78.94 74 GLN A N 1
ATOM 544 C CA . GLN A 1 74 ? 13.405 0.342 -7.884 1.00 78.94 74 GLN A CA 1
ATOM 545 C C . GLN A 1 74 ? 13.549 -0.966 -7.086 1.00 78.94 74 GLN A C 1
ATOM 547 O O . GLN A 1 74 ? 14.190 -0.985 -6.029 1.00 78.94 74 GLN A O 1
ATOM 552 N N . PRO A 1 75 ? 12.956 -2.085 -7.548 1.00 64.19 75 PRO A N 1
ATOM 553 C CA . PRO A 1 75 ? 13.068 -3.363 -6.853 1.00 64.19 75 PRO A CA 1
ATOM 554 C C . PRO A 1 75 ? 14.508 -3.893 -6.927 1.00 64.19 75 PRO A C 1
ATOM 556 O O . PRO A 1 75 ? 14.935 -4.426 -7.951 1.00 64.19 75 PRO A O 1
ATOM 559 N N . TRP A 1 76 ? 15.245 -3.795 -5.817 1.00 61.81 76 TRP A N 1
ATOM 560 C CA . TRP A 1 76 ? 16.666 -4.167 -5.712 1.00 61.81 76 TRP A CA 1
ATOM 561 C C . TRP A 1 76 ? 16.977 -5.627 -6.078 1.00 61.81 76 TRP A C 1
ATOM 563 O O . TRP A 1 76 ? 18.101 -5.944 -6.448 1.00 61.81 76 TRP A O 1
ATOM 573 N N . GLN A 1 77 ? 15.985 -6.519 -6.001 1.00 58.81 77 GLN A N 1
ATOM 574 C CA . GLN A 1 77 ? 16.120 -7.951 -6.309 1.00 58.81 77 GLN A CA 1
ATOM 575 C C . GLN A 1 77 ? 16.011 -8.278 -7.807 1.00 58.81 77 GLN A C 1
ATOM 577 O O . GLN A 1 77 ? 16.228 -9.422 -8.203 1.00 58.81 77 GLN A O 1
ATOM 582 N N . LYS A 1 78 ? 15.621 -7.312 -8.652 1.00 57.12 78 LYS A N 1
ATOM 583 C CA . LYS A 1 78 ? 15.299 -7.537 -10.074 1.00 57.12 78 LYS A CA 1
ATOM 584 C C . LYS A 1 78 ? 16.185 -6.741 -11.032 1.00 57.12 78 LYS A C 1
ATOM 586 O O . LYS A 1 78 ? 15.801 -6.547 -12.178 1.00 57.12 78 LYS A O 1
ATOM 591 N N . THR A 1 79 ? 17.389 -6.358 -10.619 1.00 58.41 79 THR A N 1
ATOM 592 C CA . THR A 1 79 ? 18.346 -5.555 -11.408 1.00 58.41 79 THR A CA 1
ATOM 593 C C . THR A 1 79 ? 18.700 -6.151 -12.781 1.00 58.41 79 THR A C 1
ATOM 595 O O . THR A 1 79 ? 19.217 -5.446 -13.638 1.00 58.41 79 THR A O 1
ATOM 598 N N . HIS A 1 80 ? 18.400 -7.436 -13.014 1.00 55.66 80 HIS A N 1
ATOM 599 C CA . HIS A 1 80 ? 18.635 -8.150 -14.276 1.00 55.66 80 HIS A CA 1
ATOM 600 C C . HIS A 1 80 ? 17.374 -8.402 -15.124 1.00 55.66 80 HIS A C 1
ATOM 602 O O . HIS A 1 80 ? 17.477 -8.993 -16.198 1.00 55.66 80 HIS A O 1
ATOM 608 N N . LYS A 1 81 ? 16.182 -7.998 -14.666 1.00 62.50 81 LYS A N 1
ATOM 609 C CA . LYS A 1 81 ? 14.931 -8.121 -15.430 1.00 62.50 81 LYS A CA 1
ATOM 610 C C . LYS A 1 81 ? 14.435 -6.738 -15.837 1.00 62.50 81 LYS A C 1
ATOM 612 O O . LYS A 1 81 ? 14.459 -5.811 -15.039 1.00 62.50 81 LYS A O 1
ATOM 617 N N . GLN A 1 82 ? 13.951 -6.627 -17.072 1.00 69.88 82 GLN A N 1
ATOM 618 C CA . GLN A 1 82 ? 13.152 -5.487 -17.516 1.00 69.88 82 GLN A CA 1
ATOM 619 C C . GLN A 1 82 ? 11.864 -5.485 -16.685 1.00 69.88 82 GLN A C 1
ATOM 621 O O . GLN A 1 82 ? 11.034 -6.379 -16.837 1.00 69.88 82 GLN A O 1
ATOM 626 N N . VAL A 1 83 ? 11.752 -4.549 -15.748 1.00 81.06 83 VAL A N 1
ATOM 627 C CA . VAL A 1 83 ? 10.539 -4.325 -14.958 1.00 81.06 83 VAL A CA 1
ATOM 628 C C . VAL A 1 83 ? 9.905 -3.046 -15.488 1.00 81.06 83 VAL A C 1
ATOM 630 O O . VAL A 1 83 ? 10.633 -2.084 -15.730 1.00 81.06 83 VAL A O 1
ATOM 633 N N . SER A 1 84 ? 8.582 -3.020 -15.667 1.00 88.94 84 SER A N 1
ATOM 634 C CA . SER A 1 84 ? 7.891 -1.826 -16.183 1.00 88.94 84 SER A CA 1
ATOM 635 C C . SER A 1 84 ? 8.182 -0.592 -15.326 1.00 88.94 84 SER A C 1
ATOM 637 O O . SER A 1 84 ? 8.347 -0.730 -14.114 1.00 88.94 84 SER A O 1
ATOM 639 N N . GLU A 1 85 ? 8.187 0.603 -15.922 1.00 91.50 85 GLU A N 1
ATOM 640 C CA . GLU A 1 85 ? 8.399 1.870 -15.205 1.00 91.50 85 GLU A CA 1
ATOM 641 C C . GLU A 1 85 ? 7.551 1.978 -13.931 1.00 91.50 85 GLU A C 1
ATOM 643 O O . GLU A 1 85 ? 6.368 1.618 -13.921 1.00 91.50 85 GLU A O 1
ATOM 648 N N . ALA A 1 86 ? 8.148 2.490 -12.849 1.00 93.12 86 ALA A N 1
ATOM 649 C CA . ALA A 1 86 ? 7.484 2.579 -11.546 1.00 93.12 86 ALA A CA 1
ATOM 650 C C . ALA A 1 86 ? 6.154 3.345 -11.632 1.00 93.12 86 ALA A C 1
ATOM 652 O O . ALA A 1 86 ? 5.166 2.927 -11.028 1.00 93.12 86 ALA A O 1
ATOM 653 N N . GLU A 1 87 ? 6.104 4.394 -12.459 1.00 95.38 87 GLU A N 1
ATOM 654 C CA . GLU A 1 87 ? 4.892 5.183 -12.686 1.00 95.38 87 GLU A CA 1
ATOM 655 C C . GLU A 1 87 ? 3.772 4.358 -13.338 1.00 95.38 87 GLU A C 1
ATOM 657 O O . GLU A 1 87 ? 2.624 4.422 -12.903 1.00 95.38 87 GLU A O 1
ATOM 662 N N . HIS A 1 88 ? 4.084 3.505 -14.321 1.00 96.56 88 HIS A N 1
ATOM 663 C CA . HIS A 1 88 ? 3.079 2.626 -14.929 1.00 96.56 88 HIS A CA 1
ATOM 664 C C . HIS A 1 88 ? 2.501 1.649 -13.903 1.00 96.56 88 HIS A C 1
ATOM 666 O O . HIS A 1 88 ? 1.286 1.453 -13.842 1.00 96.56 88 HIS A O 1
ATOM 672 N N . ARG A 1 89 ? 3.357 1.057 -13.064 1.00 96.94 89 ARG A N 1
ATOM 673 C CA . ARG A 1 89 ? 2.925 0.122 -12.015 1.00 96.94 89 ARG A CA 1
ATOM 674 C C . ARG A 1 89 ? 2.080 0.822 -10.952 1.00 96.94 89 ARG A C 1
ATOM 676 O O . ARG A 1 89 ? 1.066 0.269 -10.523 1.00 96.94 89 ARG A O 1
ATOM 683 N N . TYR A 1 90 ? 2.442 2.049 -10.578 1.00 97.94 90 TYR A N 1
ATOM 684 C CA . TYR A 1 90 ? 1.635 2.889 -9.697 1.00 97.94 90 TYR A CA 1
ATOM 685 C C . TYR A 1 90 ? 0.245 3.157 -10.280 1.00 97.94 90 TYR A C 1
ATOM 687 O O . TYR A 1 90 ? -0.751 2.849 -9.628 1.00 97.94 90 TYR A O 1
ATOM 695 N N . LEU A 1 91 ? 0.162 3.647 -11.519 1.00 98.31 91 LEU A N 1
ATOM 696 C CA . LEU A 1 91 ? -1.114 3.974 -12.160 1.00 98.31 91 LEU A CA 1
ATOM 697 C C . LEU A 1 91 ? -2.008 2.740 -12.333 1.00 98.31 91 LEU A C 1
ATOM 699 O O . LEU A 1 91 ? -3.199 2.797 -12.027 1.00 98.31 91 LEU A O 1
ATOM 703 N N . MET A 1 92 ? -1.440 1.602 -12.745 1.00 98.31 92 MET A N 1
ATOM 704 C CA . MET A 1 92 ? -2.179 0.336 -12.805 1.00 98.31 92 MET A CA 1
ATOM 705 C C . MET A 1 92 ? -2.704 -0.082 -11.426 1.00 98.31 92 MET A C 1
ATOM 707 O O . MET A 1 92 ? -3.837 -0.549 -11.322 1.00 98.31 92 MET A O 1
ATOM 711 N N . THR A 1 93 ? -1.911 0.119 -10.368 1.00 98.50 93 THR A N 1
ATOM 712 C CA . THR A 1 93 ? -2.325 -0.155 -8.984 1.00 98.50 93 THR A CA 1
ATOM 713 C C . THR A 1 93 ? -3.494 0.736 -8.577 1.00 98.50 93 THR A C 1
ATOM 715 O O . THR A 1 93 ? -4.507 0.210 -8.126 1.00 98.50 93 THR A O 1
ATOM 718 N N . VAL A 1 94 ? -3.406 2.050 -8.824 1.00 98.50 94 VAL A N 1
ATOM 719 C CA . VAL A 1 94 ? -4.486 3.016 -8.548 1.00 98.50 94 VAL A CA 1
ATOM 720 C C . VAL A 1 94 ? -5.789 2.592 -9.222 1.00 98.50 94 VAL A C 1
ATOM 722 O O . VAL A 1 94 ? -6.823 2.511 -8.557 1.00 98.50 94 VAL A O 1
ATOM 725 N N . ILE A 1 95 ? -5.737 2.265 -10.517 1.00 98.38 95 ILE A N 1
ATOM 726 C CA . ILE A 1 95 ? -6.913 1.835 -11.285 1.00 98.38 95 ILE A CA 1
ATOM 727 C C . ILE A 1 95 ? -7.503 0.543 -10.703 1.00 98.38 95 ILE A C 1
ATOM 729 O O . ILE A 1 95 ? -8.713 0.459 -10.500 1.00 98.38 95 ILE A O 1
ATOM 733 N N . ALA A 1 96 ? -6.664 -0.449 -10.394 1.00 98.25 96 ALA A N 1
ATOM 734 C CA . ALA A 1 96 ? -7.121 -1.739 -9.881 1.00 98.25 96 ALA A CA 1
ATOM 735 C C . ALA A 1 96 ? -7.741 -1.659 -8.476 1.00 98.25 96 ALA A C 1
ATOM 737 O O . ALA A 1 96 ? -8.580 -2.492 -8.133 1.00 98.25 96 ALA A O 1
ATOM 738 N N . THR A 1 97 ? -7.339 -0.680 -7.661 1.00 98.25 97 THR A N 1
ATOM 739 C CA . THR A 1 97 ? -7.859 -0.499 -6.297 1.00 98.25 97 THR A CA 1
ATOM 740 C C . THR A 1 97 ? -9.055 0.449 -6.210 1.00 98.25 97 THR A C 1
ATOM 742 O O . THR A 1 97 ? -9.751 0.439 -5.198 1.00 98.25 97 THR A O 1
ATOM 745 N N . ALA A 1 98 ? -9.327 1.240 -7.254 1.00 97.38 98 ALA A N 1
ATOM 746 C CA . ALA A 1 98 ? -10.272 2.360 -7.213 1.00 97.38 98 ALA A CA 1
ATOM 747 C C . ALA A 1 98 ? -11.712 1.986 -6.813 1.00 97.38 98 ALA A C 1
ATOM 749 O O . ALA A 1 98 ? -12.437 2.819 -6.275 1.00 97.38 98 ALA A O 1
ATOM 750 N N . SER A 1 99 ? -12.144 0.746 -7.061 1.00 94.25 99 SER A N 1
ATOM 751 C CA . SER A 1 99 ? -13.505 0.298 -6.739 1.00 94.25 99 SER A CA 1
ATOM 752 C C . SER A 1 99 ? -13.704 -0.111 -5.276 1.00 94.25 99 SER A C 1
ATOM 754 O O . SER A 1 99 ? -14.839 -0.372 -4.879 1.00 94.25 99 SER A O 1
ATOM 756 N N . ASN A 1 100 ? -12.636 -0.222 -4.476 1.00 96.44 100 ASN A N 1
ATOM 757 C CA . ASN A 1 100 ? -12.729 -0.602 -3.068 1.00 96.44 100 ASN A CA 1
ATOM 758 C C . ASN A 1 100 ? -12.323 0.579 -2.172 1.00 96.44 100 ASN A C 1
ATOM 760 O O . ASN A 1 100 ? -11.138 0.893 -2.096 1.00 96.44 100 ASN A O 1
ATOM 764 N N . PRO A 1 101 ? -13.260 1.193 -1.428 1.00 95.56 101 PRO A N 1
ATOM 765 C CA . PRO A 1 101 ? -12.973 2.375 -0.614 1.00 95.56 101 PRO A CA 1
ATOM 766 C C . PRO A 1 101 ? -12.026 2.108 0.566 1.00 95.56 101 PRO A C 1
ATOM 768 O O . PRO A 1 101 ? -11.518 3.054 1.156 1.00 95.56 101 PRO A O 1
ATOM 771 N N . ARG A 1 102 ? -11.782 0.839 0.924 1.00 96.94 102 ARG A N 1
ATOM 772 C CA . ARG A 1 102 ? -10.778 0.471 1.937 1.00 96.94 102 ARG A CA 1
ATOM 773 C C . ARG A 1 102 ? -9.365 0.371 1.369 1.00 96.94 102 ARG A C 1
ATOM 775 O O . ARG A 1 102 ? -8.429 0.171 2.139 1.00 96.94 102 ARG A O 1
ATOM 782 N N . PHE A 1 103 ? -9.201 0.433 0.049 1.00 98.62 103 PHE A N 1
ATOM 783 C CA . PHE A 1 103 ? -7.902 0.328 -0.598 1.00 98.62 103 PHE A CA 1
ATOM 784 C C . PHE A 1 103 ? -7.383 1.704 -0.994 1.00 98.62 103 PHE A C 1
ATOM 786 O O . PHE A 1 103 ? -8.082 2.498 -1.620 1.00 98.62 103 PHE A O 1
ATOM 793 N N . THR A 1 104 ? -6.127 1.959 -0.655 1.00 98.56 104 THR A N 1
ATOM 794 C CA . THR A 1 104 ? -5.393 3.162 -1.048 1.00 98.56 104 THR A CA 1
ATOM 795 C C . THR A 1 104 ? -4.067 2.767 -1.686 1.00 98.56 104 THR A C 1
ATOM 797 O O . THR A 1 104 ? -3.634 1.617 -1.595 1.00 98.56 104 THR A O 1
ATOM 800 N N . VAL A 1 105 ? -3.409 3.708 -2.362 1.00 98.62 105 VAL A N 1
ATOM 801 C CA . VAL A 1 105 ? -2.100 3.474 -2.983 1.00 98.62 105 VAL A CA 1
ATOM 802 C C . VAL A 1 105 ? -1.140 4.557 -2.530 1.00 98.62 105 VAL A C 1
ATOM 804 O O . VAL A 1 105 ? -1.415 5.744 -2.707 1.00 98.62 105 VAL A O 1
ATOM 807 N N . SER A 1 106 ? -0.010 4.153 -1.959 1.00 98.12 106 SER A N 1
ATOM 808 C CA . SER A 1 106 ? 1.040 5.078 -1.546 1.00 98.12 106 SER A CA 1
ATOM 809 C C . SER A 1 106 ? 2.148 5.161 -2.585 1.00 98.12 106 SER A C 1
ATOM 811 O O . SER A 1 106 ? 2.547 4.159 -3.177 1.00 98.12 106 SER A O 1
ATOM 813 N N . ARG A 1 107 ? 2.674 6.373 -2.764 1.00 96.94 107 ARG A N 1
ATOM 814 C CA . ARG A 1 107 ? 3.817 6.662 -3.635 1.00 96.94 107 ARG A CA 1
ATOM 815 C C . ARG A 1 107 ? 5.164 6.653 -2.912 1.00 96.94 107 ARG A C 1
ATOM 817 O O . ARG A 1 107 ? 6.177 6.869 -3.564 1.00 96.94 107 ARG A O 1
ATOM 824 N N . VAL A 1 108 ? 5.196 6.379 -1.600 1.00 96.62 108 VAL A N 1
ATOM 825 C CA . VAL A 1 108 ? 6.414 6.499 -0.766 1.00 96.62 108 VAL A CA 1
ATOM 826 C C . VAL A 1 108 ? 7.645 5.826 -1.359 1.00 96.62 108 VAL A C 1
ATOM 828 O O . VAL A 1 108 ? 8.740 6.354 -1.226 1.00 96.62 108 VAL A O 1
ATOM 831 N N . ASP A 1 109 ? 7.473 4.688 -2.029 1.00 95.88 109 ASP A N 1
ATOM 832 C CA . ASP A 1 109 ? 8.586 3.966 -2.641 1.00 95.88 109 ASP A CA 1
ATOM 833 C C . ASP A 1 109 ? 8.822 4.349 -4.104 1.00 95.88 109 ASP A C 1
ATOM 835 O O . ASP A 1 109 ? 9.952 4.247 -4.565 1.00 95.88 109 ASP A O 1
ATOM 839 N N . VAL A 1 110 ? 7.789 4.792 -4.828 1.00 94.75 110 VAL A N 1
ATOM 840 C CA . VAL A 1 110 ? 7.895 5.271 -6.219 1.00 94.75 110 VAL A CA 1
ATOM 841 C C . VAL A 1 110 ? 8.707 6.559 -6.280 1.00 94.75 110 VAL A C 1
ATOM 843 O O . VAL A 1 110 ? 9.560 6.711 -7.150 1.00 94.75 110 VAL A O 1
ATOM 846 N N . ASP A 1 111 ? 8.463 7.459 -5.330 1.00 94.62 111 ASP A N 1
ATOM 847 C CA . ASP A 1 111 ? 9.096 8.774 -5.289 1.00 94.62 111 ASP A CA 1
ATOM 848 C C . ASP A 1 111 ? 10.474 8.733 -4.588 1.00 94.62 111 ASP A C 1
ATOM 850 O O . ASP A 1 111 ? 11.23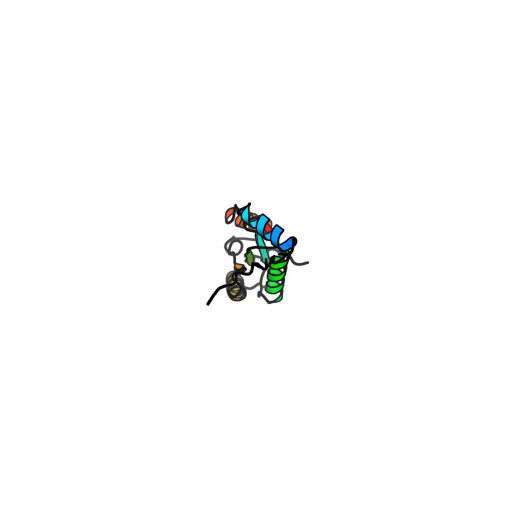4 9.703 -4.646 1.00 94.62 111 ASP A O 1
ATOM 854 N N . ARG A 1 112 ? 10.834 7.611 -3.939 1.00 92.50 112 ARG A N 1
ATOM 855 C CA . ARG A 1 112 ? 12.137 7.439 -3.281 1.00 92.50 112 ARG A CA 1
ATOM 856 C C . ARG A 1 112 ? 13.207 7.029 -4.305 1.00 92.50 112 ARG A C 1
ATOM 858 O O . ARG A 1 112 ? 13.042 6.014 -4.985 1.00 92.50 112 ARG A O 1
ATOM 865 N N . PRO A 1 113 ? 14.338 7.752 -4.402 1.00 87.31 113 PRO A N 1
ATOM 866 C CA . PRO A 1 113 ? 15.424 7.360 -5.289 1.00 87.31 113 PRO A CA 1
ATOM 867 C C . PRO A 1 113 ? 16.152 6.115 -4.768 1.00 87.31 113 PRO A C 1
ATOM 869 O O . PRO A 1 113 ? 16.353 5.946 -3.565 1.00 87.31 113 PRO A O 1
ATOM 872 N N . GLY A 1 114 ? 16.631 5.286 -5.696 1.00 85.88 114 GLY A N 1
ATOM 873 C CA . GLY A 1 114 ? 17.447 4.117 -5.380 1.00 85.88 114 GLY A CA 1
ATO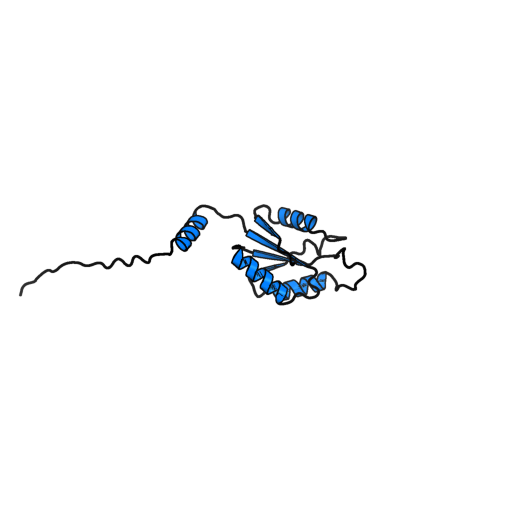M 874 C C . GLY A 1 114 ? 16.643 2.883 -4.945 1.00 85.88 114 GLY A C 1
ATOM 875 O O . GLY A 1 114 ? 15.424 2.829 -5.116 1.00 85.88 114 GLY A O 1
ATOM 876 N N . PRO A 1 115 ? 17.331 1.847 -4.431 1.00 84.38 115 PRO A N 1
ATOM 877 C CA . PRO A 1 115 ? 16.716 0.565 -4.104 1.00 84.38 115 PRO A CA 1
ATOM 878 C C . PRO A 1 115 ? 15.652 0.686 -3.007 1.00 84.38 115 PRO A C 1
ATOM 880 O O . PRO A 1 115 ? 15.861 1.324 -1.978 1.00 84.38 115 PRO A O 1
ATOM 883 N N . THR A 1 116 ? 14.520 0.008 -3.200 1.00 88.50 116 THR A N 1
ATOM 884 C CA . THR A 1 116 ? 13.422 -0.011 -2.224 1.00 88.50 116 THR A CA 1
ATOM 885 C C . THR A 1 116 ? 13.613 -1.101 -1.166 1.00 88.50 116 THR A C 1
ATOM 887 O O . THR A 1 116 ? 13.560 -2.286 -1.492 1.00 88.50 116 THR A O 1
ATOM 890 N N . TYR A 1 117 ? 13.726 -0.726 0.110 1.00 90.88 117 TYR A N 1
ATOM 891 C CA . TYR A 1 117 ? 13.712 -1.662 1.239 1.00 90.88 117 TYR A CA 1
ATOM 892 C C . TYR A 1 117 ? 12.476 -1.462 2.117 1.00 90.88 117 TYR A C 1
ATOM 894 O O . TYR A 1 117 ? 12.152 -0.340 2.497 1.00 90.88 117 TYR A O 1
ATOM 902 N N . THR A 1 118 ? 11.839 -2.566 2.520 1.00 92.94 118 THR A N 1
ATOM 903 C CA . THR A 1 118 ? 10.610 -2.551 3.333 1.00 92.94 118 THR A CA 1
ATOM 904 C C . THR A 1 118 ? 10.759 -1.769 4.640 1.00 92.94 118 THR A C 1
ATOM 906 O O . THR A 1 118 ? 9.808 -1.137 5.088 1.00 92.94 118 THR A O 1
ATOM 909 N N . ILE A 1 119 ? 11.941 -1.785 5.268 1.00 94.62 119 ILE A N 1
ATOM 910 C CA . ILE A 1 119 ? 12.174 -1.022 6.502 1.00 94.62 119 ILE A CA 1
ATOM 911 C C . ILE A 1 119 ? 12.019 0.487 6.280 1.00 94.62 119 ILE A C 1
ATOM 913 O O . ILE A 1 119 ? 11.445 1.170 7.126 1.00 94.62 119 ILE A O 1
ATOM 917 N N . ASP A 1 120 ? 12.470 0.993 5.135 1.00 95.06 120 ASP A N 1
ATOM 918 C CA . ASP A 1 120 ? 12.368 2.408 4.788 1.00 95.06 120 ASP A CA 1
ATOM 919 C C . ASP A 1 120 ? 10.924 2.753 4.410 1.00 95.06 120 ASP A C 1
ATOM 921 O O . ASP A 1 120 ? 10.383 3.743 4.898 1.00 95.06 120 ASP A O 1
ATOM 925 N N . THR A 1 121 ? 10.239 1.860 3.686 1.00 95.62 121 THR A N 1
ATOM 926 C CA . THR A 1 121 ? 8.796 1.966 3.415 1.00 95.62 121 THR A CA 1
ATOM 927 C C . THR A 1 121 ? 7.981 2.130 4.699 1.00 95.62 121 THR A C 1
ATOM 929 O O . THR A 1 121 ? 7.138 3.020 4.809 1.00 95.62 121 THR A O 1
ATOM 932 N N . LEU A 1 122 ? 8.233 1.279 5.699 1.00 96.50 122 LEU A N 1
ATOM 933 C CA . LEU A 1 122 ? 7.500 1.304 6.964 1.00 96.50 122 LEU A CA 1
ATOM 934 C C . LEU A 1 122 ? 7.824 2.549 7.802 1.00 96.50 122 LEU A C 1
ATOM 936 O O . LEU A 1 122 ? 6.936 3.059 8.486 1.00 96.50 122 LEU A O 1
ATOM 940 N N . ARG A 1 123 ? 9.062 3.058 7.747 1.00 96.88 123 ARG A N 1
ATOM 941 C CA . ARG A 1 123 ? 9.451 4.318 8.405 1.00 96.88 123 ARG A CA 1
ATOM 942 C C . ARG A 1 123 ? 8.752 5.523 7.783 1.00 96.88 123 ARG A C 1
ATOM 944 O O . ARG A 1 123 ? 8.217 6.357 8.518 1.00 96.88 123 ARG A O 1
ATOM 951 N N . ASP A 1 124 ? 8.693 5.583 6.459 1.00 96.81 124 ASP A N 1
ATOM 952 C CA . ASP A 1 124 ? 8.031 6.677 5.747 1.00 96.81 124 ASP A CA 1
ATOM 953 C C . ASP A 1 124 ? 6.522 6.663 6.007 1.00 96.81 124 ASP A C 1
ATOM 955 O O . ASP A 1 124 ? 5.942 7.688 6.371 1.00 96.81 124 ASP A O 1
ATOM 959 N N . LEU A 1 125 ? 5.885 5.489 5.942 1.00 97.38 125 LEU A N 1
ATOM 960 C CA . LEU A 1 125 ? 4.465 5.349 6.278 1.00 97.38 125 LEU A CA 1
ATOM 961 C C . LEU A 1 125 ? 4.174 5.678 7.744 1.00 97.38 125 LEU A C 1
ATOM 963 O O . LEU A 1 125 ? 3.167 6.323 8.028 1.00 97.38 125 LEU A O 1
ATOM 967 N N . ARG A 1 126 ? 5.051 5.290 8.677 1.00 96.94 126 ARG A N 1
ATOM 968 C CA . ARG A 1 126 ? 4.926 5.673 10.091 1.00 96.94 126 ARG A CA 1
ATOM 969 C C . ARG A 1 126 ? 5.006 7.188 10.265 1.00 96.94 126 ARG A C 1
ATOM 971 O O . ARG A 1 126 ? 4.276 7.729 11.085 1.00 96.94 126 ARG A O 1
ATOM 978 N N . THR A 1 127 ? 5.860 7.861 9.499 1.00 97.12 127 THR A N 1
ATOM 979 C CA . THR A 1 127 ? 5.984 9.324 9.529 1.00 97.12 127 THR A CA 1
ATOM 980 C C . THR A 1 127 ? 4.731 10.001 8.967 1.00 97.12 127 THR A C 1
ATOM 982 O O . THR A 1 127 ? 4.255 10.976 9.539 1.00 97.12 127 THR A O 1
ATOM 985 N N . GLN A 1 128 ? 4.154 9.462 7.888 1.00 96.50 128 GLN A N 1
ATOM 986 C CA . GLN A 1 128 ? 2.926 9.989 7.276 1.00 96.50 128 GLN A CA 1
ATOM 987 C C . GLN A 1 128 ? 1.656 9.676 8.084 1.00 96.50 128 GLN A C 1
ATOM 989 O O . GLN A 1 128 ? 0.689 10.433 8.030 1.00 96.50 128 GLN A O 1
ATOM 994 N N . ARG A 1 129 ? 1.636 8.550 8.808 1.00 95.81 129 ARG A N 1
ATOM 995 C CA . ARG A 1 129 ? 0.491 8.049 9.587 1.00 95.81 129 ARG A CA 1
ATOM 996 C C . ARG A 1 129 ? 0.939 7.700 11.021 1.00 95.81 129 ARG A C 1
ATOM 998 O O . ARG A 1 129 ? 0.908 6.526 11.402 1.00 95.81 129 ARG A O 1
ATOM 1005 N N . PRO A 1 130 ? 1.362 8.690 11.833 1.00 96.31 130 PRO A N 1
ATOM 1006 C CA . PRO A 1 130 ? 1.960 8.449 13.155 1.00 96.31 130 PRO A CA 1
ATOM 1007 C C . PRO A 1 130 ? 1.024 7.702 14.112 1.00 96.31 130 PRO A C 1
ATOM 1009 O O . PRO A 1 130 ? 1.460 6.826 14.868 1.00 96.31 130 PRO A O 1
ATOM 1012 N N . ASP A 1 131 ? -0.275 7.969 14.009 1.00 95.38 131 ASP A N 1
ATOM 1013 C CA . ASP A 1 131 ? -1.294 7.412 14.895 1.00 95.38 131 ASP A CA 1
ATOM 1014 C C . ASP A 1 131 ? -1.854 6.064 14.429 1.00 95.38 131 ASP A C 1
ATOM 1016 O O . ASP A 1 131 ? -2.668 5.485 15.140 1.00 95.38 131 ASP A O 1
ATOM 1020 N N . ALA A 1 132 ? -1.412 5.530 13.286 1.00 96.88 132 ALA A N 1
ATOM 1021 C CA . ALA A 1 132 ? -1.883 4.243 12.777 1.00 96.88 132 ALA A CA 1
ATOM 1022 C C . ALA A 1 132 ? -1.106 3.061 13.375 1.00 96.88 132 ALA A C 1
ATOM 1024 O O . ALA A 1 132 ? 0.112 3.116 13.528 1.00 96.88 132 ALA A O 1
ATOM 1025 N N . ASP A 1 133 ? -1.770 1.945 13.642 1.00 97.50 133 ASP A N 1
ATOM 1026 C CA . ASP A 1 133 ? -1.108 0.665 13.869 1.00 97.50 133 ASP A CA 1
ATOM 1027 C C . ASP A 1 133 ? -0.861 -0.007 12.511 1.00 97.50 133 ASP A C 1
ATOM 1029 O O . ASP A 1 133 ? -1.796 -0.268 11.755 1.00 97.50 133 ASP A O 1
ATOM 1033 N N . LEU A 1 134 ? 0.412 -0.244 12.176 1.00 97.62 134 LEU A N 1
ATOM 1034 C CA . LEU A 1 134 ? 0.819 -0.788 10.878 1.00 97.62 134 LEU A CA 1
ATOM 1035 C C . LEU A 1 134 ? 0.867 -2.319 10.915 1.00 97.62 134 LEU A C 1
ATOM 1037 O O . LEU A 1 134 ? 1.555 -2.899 11.756 1.00 97.62 134 LEU A O 1
ATOM 1041 N N . PHE A 1 135 ? 0.207 -2.959 9.953 1.00 97.81 135 PHE A N 1
ATOM 1042 C CA . PHE A 1 135 ? 0.189 -4.407 9.753 1.00 97.81 135 PHE A CA 1
ATOM 1043 C C . PHE A 1 135 ? 0.812 -4.728 8.397 1.00 97.81 135 PHE A C 1
ATOM 1045 O O . PHE A 1 135 ? 0.233 -4.415 7.363 1.00 97.81 135 PHE A O 1
ATOM 1052 N N 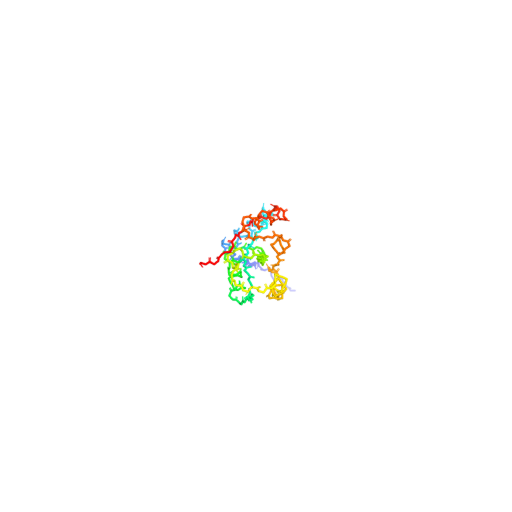. PHE A 1 136 ? 1.994 -5.339 8.368 1.00 96.88 136 PHE A N 1
ATOM 1053 C CA . PHE A 1 136 ? 2.637 -5.677 7.097 1.00 96.88 136 PHE A CA 1
ATOM 1054 C C . PHE A 1 136 ? 2.035 -6.951 6.490 1.00 96.88 136 PHE A C 1
ATOM 1056 O O . PHE A 1 136 ? 1.958 -7.986 7.153 1.00 96.88 136 PHE A O 1
ATOM 1063 N N . ILE A 1 137 ? 1.622 -6.872 5.224 1.00 96.44 137 ILE A N 1
ATOM 1064 C CA . ILE A 1 137 ? 1.030 -7.968 4.457 1.00 96.44 137 ILE A CA 1
ATOM 1065 C C . ILE A 1 137 ? 2.070 -8.458 3.452 1.00 96.44 137 ILE A C 1
ATOM 1067 O O . ILE A 1 137 ? 2.470 -7.723 2.550 1.00 96.44 137 ILE A O 1
ATOM 1071 N N . THR A 1 138 ? 2.482 -9.715 3.592 1.00 90.56 138 THR A N 1
ATOM 1072 C CA . THR A 1 138 ? 3.425 -10.379 2.686 1.00 90.56 138 THR A CA 1
ATOM 1073 C C . THR A 1 138 ? 2.867 -11.713 2.210 1.00 90.56 138 THR A C 1
ATOM 1075 O O . THR A 1 138 ? 2.111 -12.370 2.926 1.00 90.56 138 THR A O 1
ATOM 1078 N N . GLY A 1 139 ? 3.243 -12.103 0.992 1.00 80.06 139 GLY A N 1
ATOM 1079 C CA . GLY A 1 139 ? 3.057 -13.468 0.500 1.00 80.06 139 GLY A CA 1
ATOM 1080 C C . GLY A 1 139 ? 4.049 -14.446 1.138 1.00 80.06 139 GLY A C 1
ATOM 1081 O O . GLY A 1 139 ? 4.954 -14.023 1.864 1.00 80.06 139 GLY A O 1
ATOM 1082 N N . ALA A 1 140 ? 3.841 -15.737 0.863 1.00 57.81 140 ALA A N 1
ATOM 1083 C CA . ALA A 1 140 ? 4.722 -16.840 1.255 1.00 57.81 140 ALA A CA 1
ATOM 1084 C C . ALA A 1 140 ? 5.937 -16.980 0.326 1.00 57.81 140 ALA A C 1
ATOM 1086 O O . ALA A 1 140 ? 5.808 -16.610 -0.866 1.00 57.81 140 ALA A O 1
#

Foldseek 3Di:
DDDDDDDDDDDDPPPPDDPVRVVVVVVVVPDPAQQAEEEEEDQPLPPDPVSVVLQVVCCVVVVHQAYEYENAQAAPVPPPDPRPHSVVNQVNLCVVCVVPPRYHYDCQRNPDPDHDDVVSVVVVVCVVRVRHDYDYDDDD

pLDDT: mean 82.12, std 21.18, range [35.06, 98.69]

Radius of gyration: 24.25 Å; chains: 1; bounding box: 93×27×50 Å

Sequence (140 aa):
MSTPIRTANTPTSTTTAKATDISRILHREGAQGRLRLGVMGGTFDPIHHGHLVAASEVAAKFDLDEVVFVPTGQPWQKTHKQVSEAEHRYLMTVIATASNPRFTVSRVDVDRPGPTYTIDTLRDLRTQRPDADLFFITGA